Protein AF-X0UG49-F1 (afdb_monomer_lite)

InterPro domains:
  IPR000559 Formate-tetrahydrofolate ligase, FTHFS [PF01268] (3-119)
  IPR027417 P-loop containing nucleoside triphosphate hydrolase [G3DSA:3.40.50.300] (1-53)
  IPR027417 P-loop containing nucleoside triphosphate hydrolase [SSF52540] (3-119)

Foldseek 3Di:
DVVVVVCVVVVHDDDQAPCVPVNPVSCVSVVVSVVCCVVPPDDPDDDLDALQDFQVVLVQSCLCVPLVEPEEDDDPVVVVVSVVCVVVVNRSPHDDDDADPCHSENDNVHDDRDHHHYHD

Structure (mmCIF, N/CA/C/O backbone):
data_AF-X0UG49-F1
#
_entry.id   AF-X0UG49-F1
#
loop_
_atom_site.group_PDB
_atom_site.id
_atom_site.type_symbol
_atom_site.label_atom_id
_atom_site.label_alt_id
_atom_site.label_comp_id
_atom_site.label_asym_id
_atom_site.label_entity_id
_atom_site.label_seq_id
_atom_site.pdbx_PDB_ins_code
_atom_site.Cartn_x
_atom_site.Cartn_y
_atom_site.Cartn_z
_atom_site.occupancy
_atom_site.B_iso_or_equiv
_atom_site.auth_seq_id
_atom_site.auth_comp_id
_atom_site.auth_asym_id
_atom_site.auth_atom_id
_atom_site.pdbx_PDB_model_num
ATOM 1 N N . LYS A 1 1 ? -6.510 8.402 21.695 1.00 66.88 1 LYS A N 1
ATOM 2 C CA . LYS A 1 1 ? -7.498 9.425 21.264 1.00 66.88 1 LYS A CA 1
ATOM 3 C C . LYS A 1 1 ? -7.051 10.168 20.003 1.00 66.88 1 LYS A C 1
ATOM 5 O O . LYS A 1 1 ? -7.765 10.049 19.029 1.00 66.88 1 LYS A O 1
ATOM 10 N N . LYS A 1 2 ? -5.828 10.726 19.927 1.00 90.56 2 LYS A N 1
ATOM 11 C CA . LYS A 1 2 ? -5.318 11.431 18.723 1.00 90.56 2 LYS A CA 1
ATOM 12 C C . LYS A 1 2 ? -5.532 10.724 17.367 1.00 90.56 2 LYS A C 1
ATOM 14 O O . LYS A 1 2 ? -5.842 11.397 16.397 1.00 90.56 2 LYS A O 1
ATOM 19 N N . VAL A 1 3 ? -5.370 9.397 17.295 1.00 94.06 3 VAL A N 1
ATOM 20 C CA . VAL A 1 3 ? -5.612 8.630 16.055 1.00 94.06 3 VAL A CA 1
ATOM 21 C C . VAL A 1 3 ? -7.098 8.599 15.686 1.00 94.06 3 VAL A C 1
ATOM 23 O O . VAL A 1 3 ? -7.434 8.875 14.545 1.00 94.06 3 VAL A O 1
ATOM 26 N N . LEU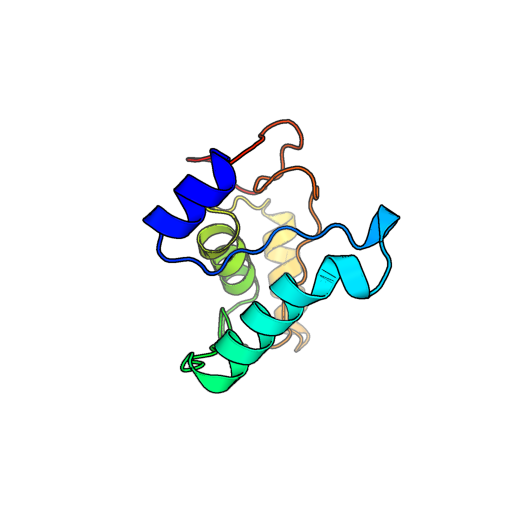 A 1 4 ? -7.986 8.342 16.654 1.00 93.50 4 LEU A N 1
ATOM 27 C CA . LEU A 1 4 ? -9.438 8.377 16.436 1.00 93.50 4 LEU A CA 1
ATOM 28 C C . LEU A 1 4 ? -9.884 9.774 15.987 1.00 93.50 4 LEU A C 1
ATOM 30 O O . LEU A 1 4 ? -10.613 9.906 15.012 1.00 93.50 4 LEU A O 1
ATOM 34 N N . ASP A 1 5 ? -9.374 10.816 16.650 1.00 94.88 5 ASP A N 1
ATOM 35 C CA . ASP A 1 5 ? -9.689 12.209 16.318 1.00 94.88 5 ASP A CA 1
ATOM 36 C C . ASP A 1 5 ? -9.222 12.575 14.897 1.00 94.88 5 ASP A C 1
ATOM 38 O O . ASP A 1 5 ? -9.889 13.338 14.199 1.00 94.88 5 ASP A O 1
ATOM 42 N N . LEU A 1 6 ? -8.079 12.030 14.461 1.00 96.12 6 LEU A N 1
ATOM 43 C CA . LEU A 1 6 ? -7.583 12.190 13.096 1.00 96.12 6 LEU A CA 1
ATOM 44 C C . LEU A 1 6 ? -8.494 11.477 12.092 1.00 96.12 6 LEU A C 1
ATOM 46 O O . LEU A 1 6 ? -8.917 12.103 11.129 1.00 96.12 6 LEU A O 1
ATOM 50 N N . CYS A 1 7 ? -8.845 10.211 12.331 1.00 96.00 7 CYS A N 1
ATOM 51 C CA . CYS A 1 7 ? -9.747 9.461 11.453 1.00 96.00 7 CYS A CA 1
ATOM 52 C C . CYS A 1 7 ? -11.102 10.163 11.291 1.00 96.00 7 CYS A C 1
ATOM 54 O O . CYS A 1 7 ? -11.562 10.341 10.167 1.00 96.00 7 CYS A O 1
ATOM 56 N N . LEU A 1 8 ? -11.697 10.649 12.387 1.00 92.25 8 LEU A N 1
ATOM 57 C CA . LEU A 1 8 ? -12.960 11.394 12.347 1.00 92.25 8 LEU A CA 1
ATOM 58 C C . LEU A 1 8 ? -12.840 12.698 11.545 1.00 92.25 8 LEU A C 1
ATOM 60 O O . LEU A 1 8 ? -13.751 13.049 10.798 1.00 92.25 8 LEU A O 1
ATOM 64 N N . ARG A 1 9 ? -11.706 13.403 11.659 1.00 96.19 9 ARG A N 1
ATOM 65 C CA . ARG A 1 9 ? -11.434 14.623 10.882 1.00 96.19 9 ARG A CA 1
ATOM 66 C C . ARG A 1 9 ? -11.303 14.343 9.387 1.00 96.19 9 ARG A C 1
ATOM 68 O O . ARG A 1 9 ? -11.838 15.105 8.588 1.00 96.19 9 ARG A O 1
ATOM 75 N N . GLU A 1 10 ? -10.636 13.250 9.032 1.00 96.44 10 GLU A N 1
ATOM 76 C CA . GLU A 1 10 ? -10.493 12.777 7.650 1.00 96.44 10 GLU A CA 1
ATOM 77 C C . GLU A 1 10 ? -11.758 12.063 7.134 1.00 96.44 10 GLU A C 1
ATOM 79 O O . GLU A 1 10 ? -11.788 11.620 5.989 1.00 96.44 10 GLU A O 1
ATOM 84 N N . LYS A 1 11 ? -12.817 11.972 7.957 1.00 94.12 11 LYS A N 1
ATOM 85 C CA . LYS A 1 11 ? -14.086 11.288 7.651 1.00 94.12 11 LYS A CA 1
ATOM 86 C C . LYS A 1 11 ? -13.903 9.807 7.299 1.00 94.12 11 LYS A C 1
ATOM 88 O O . LYS A 1 11 ? -14.607 9.268 6.451 1.00 94.12 11 LYS A O 1
ATOM 93 N N . ILE A 1 12 ? -12.960 9.151 7.968 1.00 94.44 12 ILE A N 1
ATOM 94 C CA . ILE A 1 12 ? -12.678 7.722 7.836 1.00 94.44 12 ILE A CA 1
ATOM 95 C C . ILE A 1 12 ? -13.357 6.981 8.994 1.00 94.44 12 ILE A C 1
ATOM 97 O O . ILE A 1 12 ? -13.197 7.371 10.156 1.00 94.44 12 ILE A O 1
ATOM 101 N N . ARG A 1 13 ? -14.083 5.897 8.688 1.00 94.31 13 ARG A N 1
ATOM 102 C CA . ARG A 1 13 ? -14.658 4.993 9.699 1.00 94.31 13 ARG A CA 1
ATOM 103 C C . ARG A 1 13 ? -13.553 4.411 10.574 1.00 94.31 13 ARG A C 1
ATOM 105 O O . ARG A 1 13 ? -12.501 4.003 10.083 1.00 94.31 13 ARG A O 1
ATOM 112 N N . VAL A 1 14 ? -13.783 4.369 11.879 1.00 96.56 14 VAL A N 1
ATOM 113 C CA . VAL A 1 14 ? -12.789 3.896 12.840 1.00 96.56 14 VAL A CA 1
ATOM 114 C C . VAL A 1 14 ? -13.482 3.309 14.063 1.00 96.56 14 VAL A C 1
ATOM 116 O O . VAL A 1 14 ? -14.478 3.854 14.524 1.00 96.56 14 VAL A O 1
ATOM 119 N N . ALA A 1 15 ? -12.934 2.220 14.596 1.00 96.38 15 ALA A N 1
ATOM 120 C CA . ALA A 1 15 ? -13.408 1.564 15.811 1.00 96.38 15 ALA A CA 1
ATOM 121 C C . ALA A 1 15 ? -12.214 1.017 16.603 1.00 96.38 15 ALA A C 1
ATOM 123 O O . ALA A 1 15 ? -11.231 0.550 16.016 1.00 96.38 15 ALA A O 1
ATOM 124 N N . LEU A 1 16 ? -12.285 1.063 17.936 1.00 95.56 16 LEU A N 1
ATOM 125 C CA . LEU A 1 16 ? -11.289 0.408 18.784 1.00 95.56 16 LEU A CA 1
ATOM 126 C C . 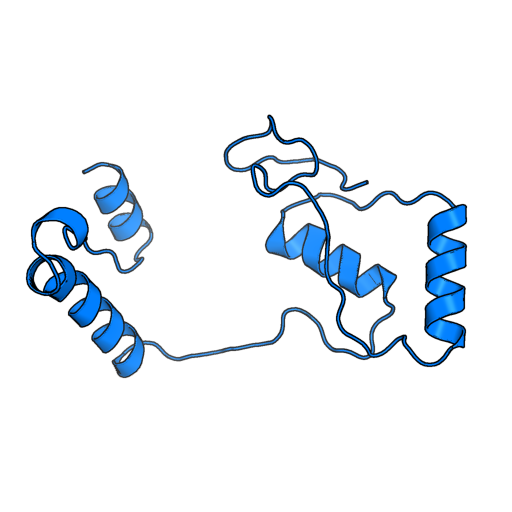LEU A 1 16 ? -11.575 -1.098 18.831 1.00 95.56 16 LEU A C 1
ATOM 128 O O . LEU A 1 16 ? -12.701 -1.514 19.073 1.00 95.56 16 LEU A O 1
ATOM 132 N N . SER A 1 17 ? -10.543 -1.918 18.632 1.00 96.94 17 SER A N 1
ATOM 133 C CA . SER A 1 17 ? -10.653 -3.374 18.725 1.00 96.94 17 SER A CA 1
ATOM 134 C C . SER A 1 17 ? -9.883 -3.896 19.934 1.00 96.94 17 SER A C 1
ATOM 136 O O . SER A 1 17 ? -8.670 -3.717 20.040 1.00 96.94 17 SER A O 1
ATOM 138 N N . GLU A 1 18 ? -10.592 -4.566 20.838 1.00 98.06 18 GLU A N 1
ATOM 139 C CA . GLU A 1 18 ? -10.043 -5.218 22.036 1.00 98.06 18 GLU A CA 1
ATOM 140 C C . GLU A 1 18 ? -10.138 -6.750 21.936 1.00 98.06 18 GLU A 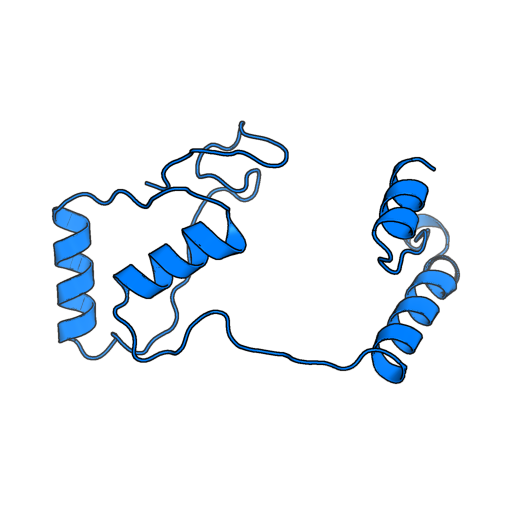C 1
ATOM 142 O O . GLU A 1 18 ? -10.174 -7.459 22.943 1.00 98.06 18 GLU A O 1
ATOM 147 N N . VAL A 1 19 ? -10.189 -7.287 20.711 1.00 98.31 19 VAL A N 1
ATOM 148 C CA . VAL A 1 19 ? -10.411 -8.724 20.461 1.00 98.31 19 VAL A CA 1
ATOM 149 C C . VAL A 1 19 ? -9.364 -9.634 21.098 1.00 98.31 19 VAL A C 1
ATOM 151 O O . VAL A 1 19 ? -9.677 -10.768 21.447 1.00 98.31 19 VAL A O 1
ATOM 154 N N . TYR A 1 20 ? -8.140 -9.136 21.300 1.00 98.06 20 TYR A N 1
ATOM 155 C CA . TYR A 1 20 ? -7.076 -9.892 21.959 1.00 98.06 20 TYR A CA 1
ATOM 156 C C . TYR A 1 20 ? -7.442 -10.283 23.400 1.00 98.06 20 TYR A C 1
ATOM 158 O O . TYR A 1 20 ? -7.231 -11.425 23.795 1.00 98.06 20 TYR A O 1
ATOM 166 N N . SER A 1 21 ? -8.011 -9.359 24.184 1.00 98.06 21 SER A N 1
ATOM 167 C CA . SER A 1 21 ? -8.345 -9.592 25.598 1.00 98.06 21 SER A CA 1
ATOM 168 C C . SER A 1 21 ? -9.810 -9.966 25.831 1.00 98.06 21 SER A C 1
ATOM 170 O O . SER A 1 21 ? -10.120 -10.586 26.846 1.00 98.06 21 SER A O 1
ATOM 172 N N . LYS A 1 22 ? -10.716 -9.600 24.913 1.00 98.19 22 LYS A N 1
ATOM 173 C CA . LYS A 1 22 ? -12.175 -9.771 25.068 1.00 98.19 22 LYS A CA 1
ATOM 174 C C . LYS A 1 22 ? -12.804 -10.723 24.044 1.00 98.19 22 LYS A C 1
ATOM 176 O O . LYS A 1 22 ? -14.028 -10.853 24.005 1.00 98.19 22 LYS A O 1
ATOM 181 N N . GLY A 1 23 ? -12.002 -11.378 23.201 1.00 98.12 23 GLY A N 1
ATOM 182 C CA . GLY A 1 23 ? -12.498 -12.238 22.125 1.00 98.12 23 GLY A CA 1
ATOM 183 C C . GLY A 1 23 ? -13.439 -11.488 21.177 1.00 98.12 23 GLY A C 1
ATOM 184 O O . GLY A 1 23 ? -13.311 -10.280 20.982 1.00 98.12 23 GLY A O 1
ATOM 185 N N . GLY A 1 24 ? -14.431 -12.185 20.615 1.00 97.94 24 GLY A N 1
ATOM 186 C CA . GLY A 1 24 ? -15.379 -11.584 19.665 1.00 97.94 24 GLY A CA 1
ATOM 187 C C . GLY A 1 24 ? -16.122 -10.357 20.210 1.00 97.94 24 GLY A C 1
ATOM 188 O O . GLY A 1 24 ? -16.371 -9.413 19.464 1.00 97.94 24 GLY A O 1
ATOM 189 N N . GLN A 1 25 ? -16.392 -10.310 21.521 1.00 98.19 25 GLN A N 1
ATOM 190 C CA . GLN A 1 25 ? -17.076 -9.177 22.150 1.00 98.19 25 GLN A CA 1
ATOM 191 C C . GLN A 1 25 ? -16.285 -7.866 22.015 1.00 98.19 25 GLN A C 1
ATOM 193 O O . GLN A 1 25 ? -16.882 -6.802 21.869 1.00 98.19 25 GLN A O 1
ATOM 198 N N . GLY A 1 26 ? -14.950 -7.937 22.016 1.00 98.31 26 GLY A N 1
ATOM 199 C CA . GLY A 1 26 ? -14.070 -6.780 21.830 1.00 98.31 26 GLY A CA 1
ATOM 200 C C . GLY A 1 26 ? -14.001 -6.252 20.395 1.00 98.31 26 GLY A C 1
ATOM 201 O O . GLY A 1 26 ? -13.325 -5.255 20.165 1.00 98.31 26 GLY A O 1
ATOM 202 N N . GLY A 1 27 ? -14.650 -6.918 19.436 1.00 98.19 27 GLY A N 1
ATOM 203 C CA . GLY A 1 27 ? -14.654 -6.545 18.019 1.00 98.19 27 GLY A CA 1
ATOM 204 C C . GLY A 1 27 ? -16.018 -6.116 17.486 1.00 98.19 27 GLY A C 1
ATOM 205 O O . GLY A 1 27 ? -16.123 -5.833 16.298 1.00 98.19 27 GLY A O 1
ATOM 206 N N . VAL A 1 28 ? -17.060 -6.068 18.325 1.00 98.50 28 VAL A N 1
ATOM 207 C CA . VAL A 1 28 ? -18.434 -5.763 17.883 1.00 98.50 28 VAL A CA 1
ATOM 208 C C . VAL A 1 28 ? -18.530 -4.376 17.244 1.00 98.50 28 VAL A C 1
ATOM 210 O O . VAL A 1 28 ? -19.168 -4.239 16.207 1.00 98.50 28 VAL A O 1
ATOM 213 N N . GLU A 1 29 ? -17.858 -3.370 17.810 1.00 97.75 29 GLU A N 1
ATOM 214 C CA . GLU A 1 29 ? -17.832 -2.010 17.247 1.00 97.75 29 GLU A CA 1
ATOM 215 C C . GLU A 1 29 ? -17.183 -1.995 15.853 1.00 97.75 29 GLU A C 1
ATOM 217 O O . GLU A 1 29 ? -17.748 -1.456 14.905 1.00 97.75 29 GLU A O 1
ATOM 222 N N . LEU A 1 30 ? -16.041 -2.677 15.695 1.00 98.00 30 LEU A N 1
ATOM 223 C CA . LEU A 1 30 ? -15.385 -2.833 14.395 1.00 98.00 30 LEU A CA 1
ATOM 224 C C . LEU A 1 30 ? -16.282 -3.570 13.393 1.00 98.00 30 LEU A C 1
ATOM 226 O O . LEU A 1 30 ? -16.383 -3.151 12.244 1.00 98.00 30 LEU A O 1
ATOM 230 N N . ALA A 1 31 ? -16.950 -4.644 13.818 1.00 98.44 31 ALA A N 1
ATOM 231 C CA . ALA A 1 31 ? -17.861 -5.399 12.962 1.00 98.44 31 ALA A CA 1
ATOM 232 C C . ALA A 1 31 ? -19.042 -4.540 12.485 1.00 98.44 31 ALA A C 1
ATOM 234 O O . ALA A 1 31 ? -19.416 -4.616 11.318 1.00 98.44 31 ALA A O 1
ATOM 235 N N . GLN A 1 32 ? -19.597 -3.692 13.354 1.00 98.19 32 GLN A N 1
ATOM 236 C CA . GLN A 1 32 ? -20.656 -2.753 12.984 1.00 98.19 32 GLN A CA 1
ATOM 237 C C . GLN A 1 32 ? -20.175 -1.715 11.966 1.00 98.19 32 GLN A C 1
ATOM 239 O O . GLN A 1 32 ? -20.885 -1.462 10.999 1.00 98.19 32 GLN A O 1
ATOM 244 N N . GLU A 1 33 ? -18.976 -1.145 12.132 1.00 97.50 33 GLU A N 1
ATOM 245 C CA . GLU A 1 33 ? -18.421 -0.211 11.141 1.00 97.50 33 GLU A CA 1
ATOM 246 C C . GLU A 1 33 ? -18.133 -0.882 9.791 1.00 97.50 33 GLU A C 1
ATOM 248 O O . GLU A 1 33 ? -18.351 -0.264 8.750 1.00 97.50 33 GLU A O 1
ATOM 253 N N . VAL A 1 34 ? -17.716 -2.154 9.785 1.00 97.38 34 VAL A N 1
ATOM 254 C CA . VAL A 1 34 ? -17.566 -2.939 8.547 1.00 97.38 34 VAL A CA 1
ATOM 255 C C . VAL A 1 34 ? -18.917 -3.177 7.872 1.00 97.38 34 VAL A C 1
ATOM 257 O O . VAL A 1 34 ? -19.018 -2.976 6.667 1.00 97.38 34 VAL A O 1
ATOM 260 N N . LEU A 1 35 ? -19.957 -3.568 8.618 1.00 98.06 35 LEU A N 1
ATOM 261 C CA . LEU A 1 35 ? -21.302 -3.756 8.059 1.00 98.06 35 LEU A CA 1
ATOM 262 C C . LEU A 1 35 ? -21.842 -2.458 7.455 1.00 98.06 35 LEU A C 1
ATOM 264 O O . LEU A 1 35 ? -22.306 -2.466 6.322 1.00 98.06 35 LEU A O 1
ATOM 268 N N . LYS A 1 36 ? -21.680 -1.326 8.150 1.00 96.88 36 LYS A N 1
ATOM 269 C CA . LYS A 1 36 ? -22.050 -0.018 7.595 1.00 96.88 36 LYS A CA 1
ATOM 270 C C . LYS A 1 36 ? -21.277 0.309 6.322 1.00 96.88 36 LYS A C 1
ATOM 272 O O . LYS A 1 36 ? -21.872 0.829 5.394 1.00 96.88 36 LYS A O 1
ATOM 277 N N . ALA A 1 37 ? -19.979 0.008 6.252 1.00 95.94 37 ALA A N 1
ATOM 278 C CA . ALA A 1 37 ? -19.213 0.223 5.025 1.00 95.94 37 ALA A CA 1
ATOM 279 C C . ALA A 1 37 ? -19.747 -0.630 3.860 1.00 95.94 37 ALA A C 1
ATOM 281 O O . ALA A 1 37 ? -19.802 -0.159 2.732 1.00 95.94 37 ALA A O 1
ATOM 282 N N . VAL A 1 38 ? -20.174 -1.868 4.128 1.00 96.31 38 VAL A N 1
ATOM 283 C CA . VAL A 1 38 ? -20.794 -2.743 3.118 1.00 96.31 38 VAL A CA 1
ATOM 284 C C . VAL A 1 38 ? -22.165 -2.221 2.673 1.00 96.31 38 VAL A C 1
ATOM 286 O O . VAL A 1 38 ? -22.480 -2.305 1.488 1.00 96.31 38 VAL A O 1
ATOM 289 N N . ASP A 1 39 ? -22.964 -1.697 3.603 1.00 96.31 39 ASP A N 1
ATOM 290 C CA . ASP A 1 39 ? -24.349 -1.286 3.345 1.00 96.31 39 ASP A CA 1
ATOM 291 C C . ASP A 1 39 ? -24.471 0.146 2.784 1.00 96.31 39 ASP A C 1
ATOM 293 O O . ASP A 1 39 ? -25.387 0.430 2.011 1.00 96.31 39 ASP A O 1
ATOM 297 N N . GLU A 1 40 ? -23.586 1.062 3.192 1.00 95.75 40 GLU A N 1
ATOM 298 C CA . GLU A 1 40 ? -23.706 2.507 2.939 1.00 95.75 40 GLU A CA 1
ATOM 299 C C . GLU A 1 40 ? -22.698 3.043 1.912 1.00 95.75 40 GLU A C 1
ATOM 301 O O . GLU A 1 40 ? -22.986 4.051 1.260 1.00 95.75 40 GLU A O 1
ATOM 306 N N . ASP A 1 41 ? -21.519 2.424 1.769 1.00 92.75 41 ASP A N 1
ATOM 307 C CA . ASP A 1 41 ? -20.460 2.969 0.918 1.00 92.75 41 ASP A CA 1
ATOM 308 C C . ASP A 1 41 ? -20.596 2.441 -0.524 1.00 92.75 41 ASP A C 1
ATOM 310 O O . ASP A 1 41 ? -20.685 1.239 -0.775 1.00 92.75 41 ASP A O 1
ATOM 314 N N . ASP A 1 42 ? -20.564 3.347 -1.505 1.00 91.56 42 ASP A N 1
ATOM 315 C CA . ASP A 1 42 ? -20.577 2.969 -2.919 1.00 91.56 42 ASP A CA 1
ATOM 316 C C . ASP A 1 42 ? -19.177 2.529 -3.381 1.00 91.56 42 ASP A C 1
ATOM 318 O O . ASP A 1 42 ? -18.216 3.308 -3.389 1.00 91.56 42 ASP A O 1
ATOM 322 N N . SER A 1 43 ? -19.047 1.259 -3.769 1.00 91.88 43 SER A N 1
ATOM 323 C CA . SER A 1 43 ? -17.765 0.681 -4.174 1.00 91.88 43 SER A CA 1
ATOM 324 C C . SER A 1 43 ? -17.459 0.970 -5.641 1.00 91.88 43 SER A C 1
ATOM 326 O O . SER A 1 43 ? -17.928 0.290 -6.551 1.00 91.88 43 SER A O 1
ATOM 328 N N . GLN A 1 44 ? -16.579 1.941 -5.872 1.00 93.25 44 GLN A N 1
ATOM 329 C CA . GLN A 1 44 ? -16.036 2.271 -7.194 1.00 93.25 44 GLN A CA 1
ATOM 330 C C . GLN A 1 44 ? -14.702 1.548 -7.445 1.00 93.25 44 GLN A C 1
ATOM 332 O O . GLN A 1 44 ? -13.702 2.160 -7.827 1.00 93.25 44 GLN A O 1
ATOM 337 N N . PHE A 1 45 ? -14.651 0.241 -7.163 1.00 96.12 45 PHE A N 1
ATOM 338 C CA . PHE A 1 45 ? -13.421 -0.543 -7.283 1.00 96.12 45 PHE A CA 1
ATOM 339 C C . PHE A 1 45 ? -12.870 -0.533 -8.716 1.00 96.12 45 PHE A C 1
ATOM 341 O O . PHE A 1 45 ? -13.568 -0.846 -9.680 1.00 96.12 45 PHE A O 1
ATOM 348 N N . GLN A 1 46 ? -11.576 -0.232 -8.839 1.00 96.44 46 GLN A N 1
ATOM 349 C CA . GLN A 1 46 ? -10.830 -0.286 -10.091 1.00 96.44 46 GLN A CA 1
ATOM 350 C C . GLN A 1 46 ? -9.450 -0.896 -9.847 1.00 96.44 46 GLN A C 1
ATOM 352 O O . GLN A 1 46 ? -8.807 -0.631 -8.828 1.00 96.44 46 GLN A O 1
ATOM 357 N N . TYR A 1 47 ? -8.963 -1.685 -10.806 1.00 97.56 47 TYR A N 1
ATOM 358 C CA . TYR A 1 47 ? -7.572 -2.127 -10.790 1.00 97.56 47 TYR A CA 1
ATOM 359 C C . TYR A 1 47 ? -6.630 -0.933 -10.967 1.00 97.56 47 TYR A C 1
ATOM 361 O O . TYR A 1 47 ? -6.913 0.007 -11.706 1.00 97.56 47 TYR A O 1
ATOM 369 N N . LEU A 1 48 ? -5.471 -0.993 -10.308 1.00 98.00 48 LEU A N 1
ATOM 370 C CA . LEU A 1 48 ? -4.493 0.096 -10.306 1.00 98.00 48 LEU A CA 1
ATOM 371 C C . LEU A 1 48 ? -3.948 0.431 -11.711 1.00 98.00 48 LEU A C 1
ATOM 373 O O . LEU A 1 48 ? -3.604 1.586 -11.991 1.00 98.00 48 LEU A O 1
ATOM 377 N N . TYR A 1 49 ? -3.852 -0.591 -12.562 1.00 98.25 49 TYR A N 1
ATOM 378 C CA . TYR A 1 49 ? -3.398 -0.529 -13.947 1.00 98.25 49 TYR A CA 1
ATOM 379 C C . TYR A 1 49 ? -4.092 -1.617 -14.788 1.00 98.25 49 TYR A C 1
ATOM 381 O O . TYR A 1 49 ? -4.449 -2.666 -14.241 1.00 98.25 49 TYR A O 1
ATOM 389 N N . PRO A 1 50 ? -4.262 -1.412 -16.106 1.00 97.88 50 PRO A N 1
ATOM 390 C CA . PRO A 1 50 ? -4.696 -2.459 -17.028 1.00 97.88 50 PRO A CA 1
ATOM 391 C C . PRO A 1 50 ? -3.541 -3.420 -17.361 1.00 97.88 50 PRO A C 1
ATOM 393 O O . PRO A 1 50 ? -2.367 -3.088 -17.208 1.00 97.88 50 PRO A O 1
ATOM 396 N N . LEU A 1 51 ? -3.842 -4.644 -17.795 1.00 98.12 51 LEU A N 1
ATOM 397 C CA . LEU A 1 51 ? -2.811 -5.668 -18.011 1.00 98.12 51 LEU A CA 1
ATOM 398 C C . LEU A 1 51 ? -2.002 -5.497 -19.304 1.00 98.12 51 LEU A C 1
ATOM 400 O O . LEU A 1 51 ? -0.947 -6.110 -19.413 1.00 98.12 51 LEU A O 1
ATOM 404 N N . ASP A 1 52 ? -2.457 -4.684 -20.246 1.00 96.81 52 ASP A N 1
ATOM 405 C CA . ASP A 1 52 ? -1.896 -4.519 -21.592 1.00 96.81 52 ASP A CA 1
ATOM 406 C C . ASP A 1 52 ? -0.809 -3.434 -21.706 1.00 96.81 52 ASP A C 1
ATOM 408 O O . ASP A 1 52 ? -0.230 -3.247 -22.777 1.00 96.81 52 ASP A O 1
ATOM 412 N N . ILE A 1 53 ? -0.475 -2.746 -20.609 1.00 97.62 53 ILE A N 1
ATOM 413 C CA . ILE A 1 53 ? 0.674 -1.827 -20.571 1.00 97.62 53 ILE A CA 1
ATOM 414 C C . ILE A 1 53 ? 2.005 -2.587 -20.389 1.00 97.62 53 ILE A C 1
ATOM 416 O O . ILE A 1 53 ? 2.025 -3.683 -19.815 1.00 97.62 53 ILE A O 1
ATOM 420 N N . PRO A 1 54 ? 3.149 -2.014 -20.811 1.00 96.38 54 PRO A N 1
ATOM 421 C CA . PRO A 1 54 ? 4.468 -2.619 -20.624 1.00 96.38 54 PRO A CA 1
ATOM 422 C C . PRO A 1 54 ? 4.774 -2.972 -19.162 1.00 96.38 54 PRO A C 1
ATOM 424 O O . PRO A 1 54 ? 4.391 -2.251 -18.237 1.00 96.38 54 PRO A O 1
ATOM 427 N N . LEU A 1 55 ? 5.559 -4.031 -18.928 1.00 96.75 55 LEU A N 1
ATOM 428 C CA . LEU A 1 55 ? 5.894 -4.478 -17.564 1.00 96.75 55 LEU A CA 1
ATOM 429 C C . LEU A 1 55 ? 6.603 -3.388 -16.749 1.00 96.75 55 LEU A C 1
ATOM 431 O O . LEU A 1 55 ? 6.388 -3.273 -15.544 1.00 96.75 55 LEU A O 1
ATOM 435 N N . LEU A 1 56 ? 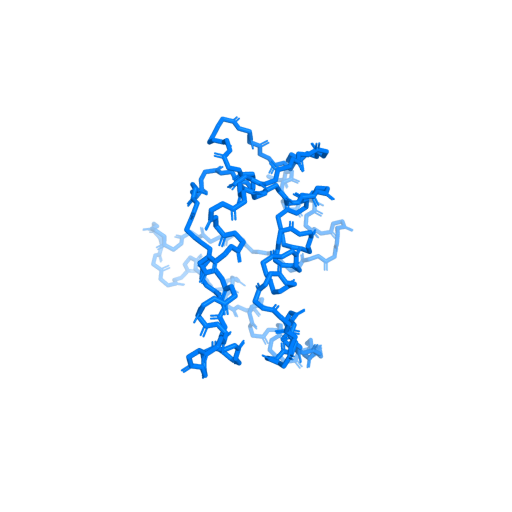7.437 -2.578 -17.409 1.00 94.94 56 LEU A N 1
ATOM 436 C CA . LEU A 1 56 ? 8.099 -1.439 -16.773 1.00 94.94 56 LEU A CA 1
ATOM 437 C C . LEU A 1 56 ? 7.085 -0.395 -16.286 1.00 94.94 56 LEU A C 1
ATOM 439 O O . LEU A 1 56 ? 7.219 0.117 -15.178 1.00 94.94 56 LEU A O 1
ATOM 443 N N . GLU A 1 57 ? 6.053 -0.122 -17.082 1.00 96.56 57 GLU A N 1
ATOM 444 C CA . GLU A 1 57 ? 5.016 0.849 -16.738 1.00 96.56 57 GLU A CA 1
ATOM 445 C C . GLU A 1 57 ? 4.164 0.357 -15.562 1.00 96.56 57 GLU A C 1
ATOM 447 O O . GLU A 1 57 ? 3.871 1.131 -14.655 1.00 96.56 57 GLU A O 1
ATOM 452 N N . LYS A 1 58 ? 3.870 -0.949 -15.482 1.00 98.00 58 LYS A N 1
ATOM 453 C CA . LYS A 1 58 ? 3.206 -1.550 -14.306 1.00 98.00 58 LYS A CA 1
ATOM 454 C C . LYS A 1 58 ? 3.988 -1.302 -13.015 1.00 98.00 58 LYS A C 1
ATOM 456 O O . LYS A 1 58 ? 3.398 -0.948 -11.995 1.00 98.00 58 LYS A O 1
ATOM 461 N N . ILE A 1 59 ? 5.314 -1.464 -13.060 1.00 97.06 59 ILE A N 1
ATOM 462 C CA . ILE A 1 59 ? 6.202 -1.211 -11.915 1.00 97.06 59 ILE A CA 1
ATOM 463 C C . ILE A 1 59 ? 6.173 0.276 -11.540 1.00 97.06 59 ILE A C 1
ATOM 465 O O . ILE A 1 59 ? 6.011 0.606 -10.365 1.00 97.06 59 ILE A O 1
ATOM 469 N N . GLU A 1 60 ? 6.269 1.172 -12.524 1.00 97.50 60 GLU A N 1
ATOM 470 C CA . GLU A 1 60 ? 6.195 2.617 -12.288 1.00 97.50 60 GLU A CA 1
ATOM 471 C C . GLU A 1 60 ? 4.856 3.058 -11.695 1.00 97.50 60 GLU A C 1
ATOM 473 O O . GLU A 1 60 ? 4.836 3.900 -10.794 1.00 97.50 60 GLU A O 1
ATOM 478 N N . VAL A 1 61 ? 3.740 2.490 -12.160 1.00 98.38 61 VAL A N 1
ATOM 479 C CA . VAL A 1 61 ? 2.409 2.798 -11.630 1.00 98.38 61 VAL A CA 1
ATOM 480 C C . VAL A 1 61 ? 2.321 2.426 -10.150 1.00 98.38 61 VAL A C 1
ATOM 482 O O . VAL A 1 61 ? 1.855 3.244 -9.357 1.00 98.38 61 VAL A O 1
ATOM 485 N N . ILE A 1 62 ? 2.799 1.240 -9.755 1.00 98.25 62 ILE A N 1
ATOM 486 C CA . ILE A 1 62 ? 2.831 0.836 -8.339 1.00 98.25 62 ILE A CA 1
ATOM 487 C C . ILE A 1 62 ? 3.726 1.786 -7.536 1.00 98.25 62 ILE A C 1
ATOM 489 O O . ILE A 1 62 ? 3.289 2.320 -6.514 1.00 98.25 62 ILE A O 1
ATOM 493 N N . ALA A 1 63 ? 4.946 2.046 -8.014 1.00 97.94 63 ALA A N 1
ATOM 494 C CA . ALA A 1 63 ? 5.909 2.890 -7.314 1.00 97.94 63 ALA A CA 1
ATOM 495 C C . ALA A 1 63 ? 5.367 4.306 -7.064 1.00 97.94 63 ALA A C 1
ATOM 497 O O . ALA A 1 63 ? 5.441 4.814 -5.945 1.00 97.94 63 ALA A O 1
ATOM 498 N N . LYS A 1 64 ? 4.756 4.926 -8.078 1.00 97.88 64 LYS A N 1
ATOM 499 C CA . LYS A 1 64 ? 4.241 6.298 -7.985 1.00 97.88 64 LYS A CA 1
ATOM 500 C C . LYS A 1 64 ? 2.920 6.377 -7.219 1.00 97.88 64 LYS A C 1
ATOM 502 O O . LYS A 1 64 ? 2.776 7.231 -6.350 1.00 97.88 64 LYS A O 1
ATOM 507 N N . LYS A 1 65 ? 1.950 5.502 -7.519 1.00 98.00 65 LYS A N 1
ATOM 508 C CA . LYS A 1 65 ? 0.591 5.605 -6.952 1.00 98.00 65 LYS A CA 1
ATOM 509 C C . LYS A 1 65 ? 0.451 4.991 -5.560 1.00 98.00 65 LYS A C 1
ATOM 511 O O . LYS A 1 65 ? -0.334 5.506 -4.773 1.00 98.00 65 LYS A O 1
ATOM 516 N N . ILE A 1 66 ? 1.168 3.903 -5.264 1.00 97.69 66 ILE A N 1
ATOM 517 C CA . ILE A 1 66 ? 1.054 3.196 -3.977 1.00 97.69 66 ILE A CA 1
ATOM 518 C C . ILE A 1 66 ? 2.166 3.618 -3.023 1.00 97.69 66 ILE A C 1
ATOM 520 O O . ILE A 1 66 ? 1.889 3.958 -1.877 1.00 97.69 66 ILE A O 1
ATOM 524 N N . TYR A 1 67 ? 3.419 3.622 -3.483 1.00 97.75 67 TYR A N 1
ATOM 525 C CA . TYR A 1 67 ? 4.558 3.916 -2.606 1.00 97.75 67 TYR A CA 1
ATOM 526 C C . TYR A 1 67 ? 4.868 5.414 -2.496 1.00 97.75 67 TYR A C 1
ATOM 528 O O . TYR A 1 67 ? 5.467 5.842 -1.515 1.00 97.75 67 TYR A O 1
ATOM 536 N N . GLY A 1 68 ? 4.435 6.223 -3.467 1.00 97.81 68 GLY A N 1
ATOM 537 C CA . GLY A 1 68 ? 4.722 7.658 -3.500 1.00 97.81 68 GLY A CA 1
ATOM 538 C C . GLY A 1 68 ? 6.144 7.991 -3.957 1.00 97.81 68 GLY A C 1
ATOM 539 O O . GLY A 1 68 ? 6.640 9.070 -3.640 1.00 97.81 68 GLY A O 1
ATOM 540 N N . ALA A 1 69 ? 6.795 7.080 -4.686 1.00 97.94 69 ALA A N 1
ATOM 541 C CA . ALA A 1 69 ? 8.098 7.324 -5.292 1.00 97.94 69 ALA A CA 1
ATOM 542 C C . ALA A 1 69 ? 7.988 8.393 -6.388 1.00 97.94 69 ALA A C 1
ATOM 544 O O . ALA A 1 69 ? 7.030 8.405 -7.165 1.00 97.94 69 ALA A O 1
ATOM 545 N N . SER A 1 70 ? 9.008 9.238 -6.518 1.00 97.50 70 SER A N 1
ATOM 546 C CA . SER A 1 70 ? 9.083 10.213 -7.612 1.00 97.50 70 SER A CA 1
ATOM 547 C C . SER A 1 70 ? 9.498 9.556 -8.927 1.00 97.50 70 SER A C 1
ATOM 549 O O . SER A 1 70 ? 9.060 9.963 -10.005 1.00 97.50 70 SER A O 1
ATOM 551 N N . SER A 1 71 ? 10.334 8.517 -8.858 1.00 95.88 71 SER A N 1
ATOM 552 C CA . SER A 1 71 ? 10.801 7.795 -10.039 1.00 95.88 71 SER A CA 1
ATOM 553 C C . SER A 1 71 ? 11.192 6.347 -9.734 1.00 95.88 71 SER A C 1
ATOM 555 O O . SER A 1 71 ? 11.236 5.935 -8.575 1.00 95.88 71 SER A O 1
ATOM 557 N N . VAL A 1 72 ? 11.462 5.581 -10.793 1.00 96.38 72 VAL A N 1
ATOM 558 C CA . VAL A 1 72 ? 12.029 4.232 -10.715 1.00 96.38 72 VAL A CA 1
ATOM 559 C C . VAL A 1 72 ? 13.345 4.221 -11.488 1.00 96.38 72 VAL A C 1
ATOM 561 O O . VAL A 1 72 ? 13.380 4.571 -12.671 1.00 96.38 72 VAL A O 1
ATOM 564 N N . ALA A 1 73 ? 14.426 3.809 -10.836 1.00 94.06 73 ALA A N 1
ATOM 565 C CA . ALA A 1 73 ? 15.711 3.581 -11.475 1.00 94.06 73 ALA A CA 1
ATOM 566 C C . ALA A 1 73 ? 15.870 2.092 -11.786 1.00 94.06 73 ALA A C 1
ATOM 568 O O . ALA A 1 73 ? 15.489 1.232 -11.010 1.00 94.06 73 ALA A O 1
ATOM 569 N N . MET A 1 74 ? 16.440 1.773 -12.948 1.00 91.12 74 MET A N 1
ATOM 570 C CA . MET A 1 74 ? 16.776 0.392 -13.290 1.00 91.12 74 MET A CA 1
ATOM 571 C C . MET A 1 74 ? 18.077 0.334 -14.063 1.00 91.12 74 MET A C 1
ATOM 573 O O . MET A 1 74 ? 18.253 1.029 -15.073 1.00 91.12 74 MET A O 1
ATOM 577 N N . GLU A 1 75 ? 18.943 -0.591 -13.664 1.00 92.06 75 GLU A N 1
ATOM 578 C CA . GLU A 1 75 ? 20.135 -0.914 -14.430 1.00 92.06 75 GLU A CA 1
ATOM 579 C C . GLU A 1 75 ? 19.785 -1.416 -15.843 1.00 92.06 75 GLU A C 1
ATOM 581 O O . GLU A 1 75 ? 18.809 -2.142 -16.068 1.00 92.06 75 GLU A O 1
ATOM 586 N N . GLY A 1 76 ? 20.652 -1.127 -16.820 1.00 93.56 76 GLY A N 1
ATOM 587 C CA . GLY A 1 76 ? 20.448 -1.556 -18.209 1.00 93.56 76 GLY A CA 1
ATOM 588 C C . GLY A 1 76 ? 20.296 -3.076 -18.373 1.00 93.56 76 GLY A C 1
ATOM 589 O O . GLY A 1 76 ? 19.557 -3.535 -19.247 1.00 93.56 76 GLY A O 1
ATOM 590 N N . LYS A 1 77 ? 20.941 -3.876 -17.507 1.00 95.56 77 LYS A N 1
ATOM 591 C CA . LYS A 1 77 ? 20.794 -5.344 -17.492 1.00 95.56 77 LYS A CA 1
ATOM 592 C C . LYS A 1 77 ? 19.364 -5.784 -17.150 1.00 95.56 77 LYS A C 1
ATOM 594 O O . LYS A 1 77 ? 18.868 -6.742 -17.744 1.00 95.56 77 LYS A O 1
ATOM 599 N N . ILE A 1 78 ? 18.686 -5.055 -16.264 1.00 93.69 78 ILE A N 1
ATOM 600 C CA . ILE A 1 78 ? 17.314 -5.341 -15.833 1.00 93.69 78 ILE A CA 1
ATOM 601 C C . ILE A 1 78 ? 16.326 -4.976 -16.938 1.00 93.69 78 ILE A C 1
ATOM 603 O O . ILE A 1 78 ? 15.511 -5.816 -17.318 1.00 93.69 78 ILE A O 1
ATOM 607 N N . LYS A 1 79 ? 16.488 -3.807 -17.574 1.00 93.69 79 LYS A N 1
ATOM 608 C CA . LYS A 1 79 ? 15.668 -3.410 -18.737 1.00 93.69 79 LYS A CA 1
ATOM 609 C C . LYS A 1 79 ? 15.725 -4.449 -19.865 1.00 93.69 79 LYS A C 1
ATOM 611 O O . LYS A 1 79 ? 14.703 -4.781 -20.462 1.00 93.69 79 LYS A O 1
ATOM 616 N N . ARG A 1 80 ? 16.904 -5.028 -20.134 1.00 95.94 80 ARG A N 1
ATOM 617 C CA . ARG A 1 80 ? 17.051 -6.130 -21.107 1.00 95.94 80 ARG A CA 1
ATOM 618 C C . ARG A 1 80 ? 16.327 -7.407 -20.673 1.00 95.94 80 ARG A C 1
ATOM 620 O O . ARG A 1 80 ? 15.736 -8.079 -21.517 1.00 95.94 80 ARG A O 1
ATOM 627 N N . LYS A 1 81 ? 16.361 -7.747 -19.380 1.00 96.00 81 LYS A N 1
ATOM 628 C CA . LYS A 1 81 ? 15.656 -8.917 -18.833 1.00 96.00 81 LYS A CA 1
ATOM 629 C C . LYS A 1 81 ? 14.140 -8.762 -18.967 1.00 96.00 81 LYS A C 1
ATOM 631 O O . LYS A 1 81 ? 13.509 -9.711 -19.420 1.00 96.00 81 LYS A O 1
ATOM 636 N N . ILE A 1 82 ? 13.599 -7.580 -18.663 1.00 95.56 82 ILE A N 1
ATOM 637 C CA . ILE A 1 82 ? 12.173 -7.255 -18.833 1.00 95.56 82 ILE A CA 1
ATOM 638 C C . ILE A 1 82 ? 11.756 -7.429 -20.295 1.00 95.56 82 ILE A C 1
ATOM 640 O O . ILE A 1 82 ? 10.883 -8.242 -20.580 1.00 95.56 82 ILE A O 1
ATOM 644 N N . ARG A 1 83 ? 12.474 -6.807 -21.239 1.00 95.75 83 ARG A N 1
ATOM 645 C CA . ARG A 1 83 ? 12.185 -6.962 -22.678 1.00 95.75 83 ARG A CA 1
ATOM 646 C C . ARG A 1 83 ? 12.202 -8.418 -23.143 1.00 95.75 83 ARG A C 1
ATOM 648 O O . ARG A 1 83 ? 11.468 -8.796 -24.046 1.00 95.75 83 ARG A O 1
ATOM 655 N N . ARG A 1 84 ? 13.071 -9.254 -22.566 1.00 97.38 84 ARG A N 1
ATOM 656 C CA . ARG A 1 84 ? 13.112 -10.689 -22.881 1.00 97.38 84 ARG A CA 1
ATOM 657 C C . ARG A 1 84 ? 11.899 -11.437 -22.324 1.00 97.38 84 ARG A C 1
ATOM 659 O O . ARG A 1 84 ? 11.485 -12.406 -22.944 1.00 97.38 84 ARG A O 1
ATOM 666 N N . ILE A 1 85 ? 11.382 -11.036 -21.164 1.00 96.88 85 ILE A N 1
ATOM 667 C CA . ILE A 1 85 ? 10.160 -11.603 -20.577 1.00 96.88 85 ILE A CA 1
ATOM 668 C C . ILE A 1 85 ? 8.960 -11.252 -21.461 1.00 96.88 85 ILE A C 1
ATOM 670 O O . ILE A 1 85 ? 8.210 -12.149 -21.826 1.00 96.88 85 ILE A O 1
ATOM 674 N N . GLU A 1 86 ? 8.855 -9.996 -21.896 1.00 96.81 86 GLU A N 1
ATOM 675 C CA . GLU A 1 86 ? 7.808 -9.550 -22.827 1.00 96.81 86 GLU A CA 1
ATOM 676 C C . GLU A 1 86 ? 7.891 -10.310 -24.159 1.00 96.81 86 GLU A C 1
ATOM 678 O O . GLU A 1 86 ? 6.924 -10.902 -24.609 1.00 96.81 86 GLU A O 1
ATOM 683 N N . LYS A 1 87 ? 9.086 -10.462 -24.744 1.00 97.31 87 LYS A N 1
ATOM 684 C CA . LYS A 1 87 ? 9.263 -11.271 -25.970 1.00 97.31 87 LYS A CA 1
ATOM 685 C C . LYS A 1 87 ? 8.878 -12.750 -25.833 1.00 97.31 87 LYS A C 1
ATOM 687 O O . LYS A 1 87 ? 8.791 -13.438 -26.846 1.00 97.31 87 LYS A O 1
ATOM 692 N N . LYS A 1 88 ? 8.727 -13.263 -24.611 1.00 97.62 88 LYS A N 1
ATOM 693 C CA . LYS A 1 88 ? 8.310 -14.644 -24.343 1.00 97.62 88 LYS A CA 1
ATOM 694 C C . LYS A 1 88 ? 6.793 -14.793 -24.163 1.00 97.62 88 LYS A C 1
ATOM 696 O O . LYS A 1 88 ? 6.363 -15.911 -23.898 1.00 97.62 88 LYS A O 1
ATOM 701 N N . GLY A 1 89 ? 6.006 -13.723 -24.305 1.00 96.88 89 GLY A N 1
ATOM 702 C CA . GLY A 1 89 ? 4.547 -13.771 -24.167 1.00 96.88 89 GLY A CA 1
ATOM 703 C C . GLY A 1 89 ? 4.045 -13.584 -22.730 1.00 96.88 89 GLY A C 1
ATOM 704 O O . GLY A 1 89 ? 2.932 -13.993 -22.412 1.00 96.88 89 GLY A O 1
ATOM 705 N N . PHE A 1 90 ? 4.872 -13.034 -21.832 1.00 97.12 90 PHE A N 1
ATOM 706 C CA . PHE A 1 90 ? 4.520 -12.806 -20.421 1.00 97.12 90 PHE A CA 1
ATOM 707 C C . PHE A 1 90 ? 4.221 -11.334 -20.091 1.00 97.12 90 PHE A C 1
ATOM 709 O O . PHE A 1 90 ? 4.068 -10.979 -18.923 1.00 97.12 90 PHE A O 1
ATOM 716 N N . GLU A 1 91 ? 4.157 -10.466 -21.096 1.00 96.06 91 GLU A N 1
ATOM 717 C CA . GLU A 1 91 ? 3.932 -9.026 -20.968 1.00 96.06 91 GLU A CA 1
ATOM 718 C C . GLU A 1 91 ? 2.609 -8.687 -20.285 1.00 96.06 91 GLU A C 1
ATOM 720 O O . GLU A 1 91 ? 2.565 -7.737 -19.510 1.00 96.06 91 GLU A O 1
ATOM 725 N N . ASN A 1 92 ? 1.567 -9.499 -20.488 1.00 97.56 92 ASN A N 1
ATOM 726 C CA . ASN A 1 92 ? 0.223 -9.244 -19.964 1.00 97.56 92 ASN A CA 1
ATOM 727 C C . ASN A 1 92 ? 0.000 -9.775 -18.540 1.00 97.56 92 ASN A C 1
ATOM 729 O O . ASN A 1 92 ? -1.096 -9.664 -17.996 1.00 97.56 92 ASN A O 1
ATOM 733 N N . LEU A 1 93 ? 1.028 -10.335 -17.898 1.00 97.38 93 LEU A N 1
ATOM 734 C CA . LEU A 1 93 ? 0.931 -10.755 -16.501 1.00 97.38 93 LEU A CA 1
ATOM 735 C C . LEU A 1 93 ? 1.004 -9.549 -15.546 1.00 97.38 93 LEU A C 1
ATOM 737 O O . LEU A 1 93 ? 1.626 -8.530 -15.876 1.00 97.38 93 LEU A O 1
ATOM 741 N N . PRO A 1 94 ? 0.387 -9.631 -14.354 1.00 97.94 94 PRO A N 1
ATOM 742 C CA . PRO A 1 94 ? 0.610 -8.651 -13.298 1.00 97.94 94 PRO A CA 1
ATOM 743 C C . PRO A 1 94 ? 2.045 -8.741 -12.764 1.00 97.94 94 PRO A C 1
ATOM 745 O O . PRO A 1 94 ? 2.730 -9.755 -12.921 1.00 97.94 94 PRO A O 1
ATOM 748 N N . VAL A 1 95 ? 2.495 -7.680 -12.095 1.00 97.12 95 VAL A N 1
ATOM 749 C CA . VAL A 1 95 ? 3.818 -7.637 -11.456 1.00 97.12 95 VAL A CA 1
ATOM 750 C C . VAL A 1 95 ? 3.706 -7.818 -9.943 1.00 97.12 95 VAL A C 1
ATOM 752 O O . VAL A 1 95 ? 2.770 -7.326 -9.315 1.00 97.12 95 VAL A O 1
ATOM 755 N N . CYS A 1 96 ? 4.689 -8.500 -9.358 1.00 96.88 96 CYS A N 1
ATOM 756 C CA . CYS A 1 96 ? 4.875 -8.610 -7.914 1.00 96.88 96 CYS A CA 1
ATOM 757 C C . CYS A 1 96 ? 6.179 -7.898 -7.537 1.00 96.88 96 CYS A C 1
ATOM 759 O O . CYS A 1 96 ? 7.242 -8.254 -8.052 1.00 96.88 96 CYS A O 1
ATOM 761 N N . ILE A 1 97 ? 6.094 -6.879 -6.679 1.00 95.88 97 ILE A N 1
ATOM 762 C CA . ILE A 1 97 ? 7.256 -6.108 -6.229 1.00 95.88 97 ILE A CA 1
ATOM 763 C C . ILE A 1 97 ? 7.791 -6.731 -4.942 1.00 95.88 97 ILE A C 1
ATOM 765 O O . ILE A 1 97 ? 7.123 -6.712 -3.911 1.00 95.88 97 ILE A O 1
ATOM 769 N N . ALA A 1 98 ? 9.006 -7.268 -5.002 1.00 95.00 98 ALA A N 1
ATOM 770 C CA . ALA A 1 98 ? 9.728 -7.733 -3.826 1.00 95.00 98 ALA A CA 1
ATOM 771 C C . ALA A 1 98 ? 10.590 -6.586 -3.278 1.00 95.00 98 ALA A C 1
ATOM 773 O O . ALA A 1 98 ? 11.548 -6.180 -3.931 1.00 95.00 98 ALA A O 1
ATOM 774 N N . LYS A 1 99 ? 10.241 -6.065 -2.098 1.00 95.12 99 LYS A N 1
ATOM 775 C CA . LYS A 1 99 ? 10.979 -5.014 -1.376 1.00 95.12 99 LYS A CA 1
ATOM 776 C C . LYS A 1 99 ? 10.797 -5.173 0.139 1.00 95.12 99 LYS A C 1
ATOM 778 O O . LYS A 1 99 ? 9.994 -6.000 0.567 1.00 95.12 99 LYS A O 1
ATOM 783 N N . THR A 1 100 ? 11.494 -4.361 0.937 1.00 96.12 100 THR A N 1
ATOM 784 C CA . THR A 1 100 ? 11.277 -4.302 2.395 1.00 96.12 100 THR A CA 1
ATOM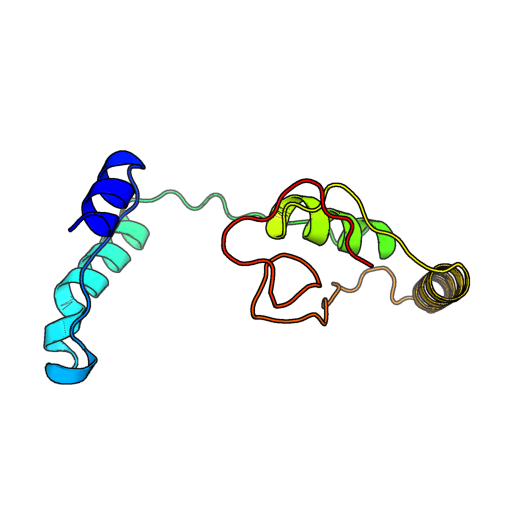 785 C C . THR A 1 100 ? 9.830 -3.936 2.744 1.00 96.12 100 THR A C 1
ATOM 787 O O . THR A 1 100 ? 9.224 -3.074 2.105 1.00 96.12 100 THR A O 1
ATOM 790 N N . GLN A 1 101 ? 9.267 -4.581 3.764 1.00 95.88 101 GLN A N 1
ATOM 791 C CA . GLN A 1 101 ? 7.927 -4.298 4.286 1.00 95.88 101 GLN A CA 1
ATOM 792 C C . GLN A 1 101 ? 7.890 -3.151 5.309 1.00 95.88 101 GLN A C 1
ATOM 794 O O . GLN A 1 101 ? 6.804 -2.698 5.661 1.00 95.88 101 GLN A O 1
ATOM 799 N N . TYR A 1 102 ? 9.049 -2.704 5.807 1.00 97.38 102 TYR A N 1
ATOM 800 C CA . TYR A 1 102 ? 9.131 -1.718 6.896 1.00 97.38 102 TYR A CA 1
ATOM 801 C C . TYR A 1 102 ? 8.911 -0.272 6.442 1.00 97.38 102 TYR A C 1
ATOM 803 O O . TYR A 1 102 ? 8.545 0.581 7.247 1.00 97.38 102 TYR A O 1
ATOM 811 N N . SER A 1 103 ? 9.085 -0.010 5.150 1.00 97.75 103 SER A N 1
ATOM 812 C CA . SER A 1 103 ? 8.982 1.318 4.551 1.00 97.75 103 SER A CA 1
ATOM 813 C C . SER A 1 103 ? 8.135 1.283 3.283 1.00 97.75 103 SER A C 1
ATOM 815 O O . SER A 1 103 ? 7.904 0.219 2.709 1.00 97.75 103 SER A O 1
ATOM 817 N N . LEU A 1 104 ? 7.663 2.442 2.820 1.00 97.62 104 LEU A N 1
ATOM 818 C CA . LEU A 1 104 ? 7.114 2.585 1.467 1.00 97.62 104 LEU A CA 1
ATOM 819 C C . LEU A 1 104 ? 8.226 2.630 0.407 1.00 97.62 104 LEU A C 1
ATOM 821 O O . LEU A 1 104 ? 8.008 2.142 -0.701 1.00 97.62 104 LEU A O 1
ATOM 825 N N . SER A 1 105 ? 9.416 3.128 0.751 1.00 96.38 105 SER A N 1
ATOM 826 C CA . SER A 1 105 ? 10.603 3.054 -0.104 1.00 96.38 105 SER A CA 1
ATOM 827 C C . SER A 1 105 ? 11.253 1.661 -0.065 1.00 96.38 105 SER A C 1
ATOM 829 O O . SER A 1 105 ? 10.673 0.684 0.429 1.00 96.38 105 SER A O 1
ATOM 831 N N . ASP A 1 106 ? 12.436 1.553 -0.657 1.00 93.12 106 ASP A N 1
ATOM 832 C CA . ASP A 1 106 ? 13.354 0.412 -0.587 1.00 93.12 106 ASP A CA 1
ATOM 833 C C . ASP A 1 106 ? 14.365 0.504 0.576 1.00 93.12 106 ASP A C 1
ATOM 835 O O . ASP A 1 106 ? 15.095 -0.455 0.810 1.00 93.12 106 ASP A O 1
ATOM 839 N N . ASP A 1 107 ? 14.345 1.601 1.336 1.00 95.50 107 ASP A N 1
ATOM 840 C CA . ASP A 1 107 ? 15.117 1.835 2.563 1.00 95.50 107 ASP A CA 1
ATOM 841 C C . ASP A 1 107 ? 14.242 1.531 3.790 1.00 95.50 107 ASP A C 1
ATOM 843 O O . ASP A 1 107 ? 13.201 2.166 3.979 1.00 95.50 107 ASP A O 1
ATOM 847 N N . ASP A 1 108 ? 14.624 0.547 4.606 1.00 96.31 108 ASP A N 1
ATOM 848 C CA . ASP A 1 108 ? 13.843 0.072 5.752 1.00 96.31 108 ASP A CA 1
ATOM 849 C C . ASP A 1 108 ? 13.816 1.046 6.939 1.00 96.31 108 ASP A C 1
ATOM 851 O O . ASP A 1 108 ? 12.897 0.963 7.760 1.00 96.31 108 ASP A O 1
ATOM 855 N N . GLU A 1 109 ? 14.735 2.012 6.989 1.00 96.88 109 GLU A N 1
ATOM 856 C CA . GLU A 1 109 ? 14.786 3.051 8.023 1.00 96.88 109 GLU A CA 1
ATOM 857 C C . GLU A 1 109 ? 13.895 4.265 7.696 1.00 96.88 109 GLU A C 1
ATOM 859 O O . GLU A 1 109 ? 13.576 5.074 8.576 1.00 96.88 109 GLU A O 1
ATOM 864 N N . ALA A 1 110 ? 13.426 4.395 6.450 1.00 96.81 110 ALA A N 1
ATOM 865 C CA . ALA A 1 110 ? 12.602 5.515 5.991 1.00 96.81 110 ALA A CA 1
ATOM 866 C C . ALA A 1 110 ? 11.120 5.385 6.417 1.00 96.81 110 ALA A C 1
ATOM 868 O O . ALA A 1 110 ? 10.218 5.134 5.615 1.00 96.81 110 ALA A O 1
ATOM 869 N N . LEU A 1 111 ? 10.854 5.581 7.709 1.00 96.94 111 LEU A N 1
ATOM 870 C CA . LEU A 1 111 ? 9.532 5.391 8.316 1.00 96.94 111 LEU A CA 1
ATOM 871 C C . LEU A 1 111 ? 8.500 6.480 7.952 1.00 96.94 111 LEU A C 1
ATOM 873 O O . LEU A 1 111 ? 8.814 7.621 7.610 1.00 96.94 111 LEU A O 1
ATOM 877 N N . GLY A 1 112 ? 7.217 6.142 8.114 1.00 96.12 112 GLY A N 1
ATOM 878 C CA . GLY A 1 112 ? 6.101 7.070 7.926 1.00 96.12 112 GLY A CA 1
ATOM 879 C C . GLY A 1 112 ? 5.706 7.231 6.457 1.00 96.12 112 GLY A C 1
ATOM 880 O O . GLY A 1 112 ? 5.296 6.267 5.816 1.00 96.12 112 GLY A O 1
ATOM 881 N N . ARG A 1 113 ? 5.768 8.462 5.934 1.00 97.25 113 ARG A N 1
ATOM 882 C CA . ARG A 1 113 ? 5.441 8.782 4.533 1.00 97.25 113 ARG A CA 1
ATOM 883 C C . ARG A 1 113 ? 6.652 9.433 3.852 1.00 97.25 113 ARG A C 1
ATOM 885 O O . ARG A 1 113 ? 6.673 10.665 3.757 1.00 97.25 113 ARG A O 1
ATOM 892 N N . PRO A 1 114 ? 7.656 8.644 3.417 1.00 97.38 114 PRO A N 1
ATOM 893 C CA . PRO A 1 114 ? 8.806 9.174 2.692 1.00 97.38 114 PRO A CA 1
ATOM 894 C C . PRO A 1 114 ? 8.361 9.880 1.406 1.00 97.38 114 PRO A C 1
ATOM 896 O O . PRO A 1 114 ? 7.332 9.546 0.813 1.00 97.38 114 PRO A O 1
ATOM 899 N N . LYS A 1 115 ? 9.126 10.891 0.996 1.00 96.31 115 LYS A N 1
ATOM 900 C CA . LYS A 1 115 ? 8.884 11.692 -0.210 1.00 96.31 115 LYS A CA 1
ATOM 901 C C . LYS A 1 115 ? 10.165 11.799 -1.020 1.00 96.31 115 LYS A C 1
ATOM 903 O O . LYS A 1 115 ? 11.247 11.574 -0.489 1.00 96.31 115 LYS A O 1
ATOM 908 N N . ASP A 1 116 ? 10.015 12.139 -2.296 1.00 95.69 116 ASP A N 1
ATOM 909 C CA . ASP A 1 116 ? 11.122 12.476 -3.195 1.00 95.69 116 ASP A CA 1
ATOM 910 C C . ASP A 1 116 ? 12.163 11.359 -3.388 1.00 95.69 116 ASP A C 1
ATOM 912 O O . ASP A 1 116 ? 13.278 11.603 -3.848 1.00 95.69 116 ASP A O 1
ATOM 916 N N . PHE A 1 117 ? 11.787 10.111 -3.090 1.00 97.44 117 PHE A N 1
ATOM 917 C CA . PHE A 1 117 ? 12.657 8.953 -3.248 1.00 97.44 117 PHE A CA 1
ATOM 918 C C . PHE A 1 117 ? 12.515 8.319 -4.635 1.00 97.44 117 PHE A C 1
ATOM 920 O O . PHE A 1 117 ? 11.484 8.425 -5.310 1.00 97.44 117 PHE A O 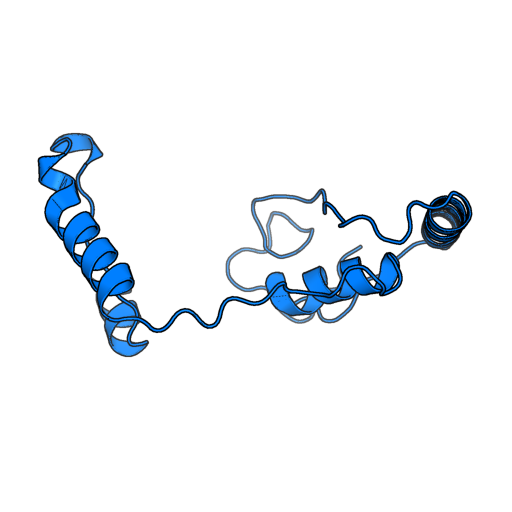1
ATOM 927 N N . THR A 1 118 ? 13.578 7.642 -5.056 1.00 97.00 118 THR A N 1
ATOM 928 C CA . THR A 1 118 ? 13.608 6.828 -6.272 1.00 97.00 118 THR A CA 1
ATOM 929 C C . THR A 1 118 ? 13.647 5.370 -5.863 1.00 97.00 118 THR A C 1
ATOM 931 O O . THR A 1 118 ? 14.505 5.004 -5.074 1.00 97.00 118 THR A O 1
ATOM 934 N N . LEU A 1 119 ? 12.732 4.563 -6.393 1.00 94.69 119 LEU A N 1
ATOM 935 C CA . LEU A 1 119 ? 12.740 3.117 -6.178 1.00 94.69 119 LEU A CA 1
ATOM 936 C C . LEU A 1 119 ? 13.786 2.476 -7.103 1.00 94.69 119 LEU A C 1
ATOM 938 O O . LEU A 1 119 ? 13.754 2.752 -8.308 1.00 94.69 119 LEU A O 1
ATOM 942 N N . ILE A 1 120 ? 14.693 1.657 -6.567 1.00 87.69 120 ILE A N 1
ATOM 943 C CA . ILE A 1 120 ? 15.817 1.044 -7.306 1.00 87.69 120 ILE A CA 1
ATOM 944 C C . ILE A 1 120 ? 15.604 -0.462 -7.526 1.00 87.69 120 ILE A C 1
ATOM 946 O O . ILE A 1 120 ? 15.057 -1.146 -6.634 1.00 87.69 120 ILE A O 1
#

Secondary structure (DSSP, 8-state):
-HHHHHHHHTT-------HHHHGGGGGHHHHHHHHHHHHHS------SS-TTS-HHHHHHHHIIIII--SEE---HHHHHHHHHHIIIIITTSPP-----SS-SSS-TT--SS--S-EE-

pLDDT: mean 96.07, std 3.29, range [66.88, 98.5]

Sequence (120 aa):
KKVLDLCLREKIRVALSEVYSKGGQGGVELAQEVLKAVDEDDSQFQYLYPLDIPLLEKIEVIAKKIYGASSVAMEGKIKRKIRRIEKKGFENLPVCIAKTQYSLSDDDEALGRPKDFTLI

Radius of gyration: 19.86 Å; chains: 1; bounding box: 45×29×52 Å

Organism: NCBI:txid412755